Protein AF-A0A4P6XUQ1-F1 (afdb_monomer_lite)

Organism: NCBI:txid2163413

Structure (mmCIF, N/CA/C/O backbone):
data_AF-A0A4P6XUQ1-F1
#
_entry.id   AF-A0A4P6XUQ1-F1
#
loop_
_atom_site.group_PDB
_atom_site.id
_atom_site.type_symbol
_atom_site.label_atom_id
_atom_site.label_alt_id
_atom_site.label_comp_id
_atom_site.label_asym_id
_atom_site.label_entity_id
_atom_site.label_seq_id
_atom_site.pdbx_PDB_ins_code
_atom_site.Cartn_x
_atom_site.Cartn_y
_atom_site.Cartn_z
_atom_site.occupancy
_atom_site.B_iso_or_equiv
_atom_site.auth_seq_id
_atom_site.auth_comp_id
_atom_site.auth_asym_id
_atom_site.auth_atom_id
_atom_site.pdbx_PDB_model_num
ATOM 1 N N . MET A 1 1 ? 18.589 1.432 -1.898 1.00 53.88 1 MET A N 1
ATOM 2 C CA . MET A 1 1 ? 17.181 1.261 -1.476 1.00 53.88 1 MET A CA 1
ATOM 3 C C . MET A 1 1 ? 16.693 -0.078 -2.003 1.00 53.88 1 MET A C 1
ATOM 5 O O . MET A 1 1 ? 17.143 -0.463 -3.074 1.00 53.88 1 MET A O 1
ATOM 9 N N . ALA A 1 2 ? 15.867 -0.814 -1.258 1.00 72.00 2 ALA A N 1
ATOM 10 C CA . ALA A 1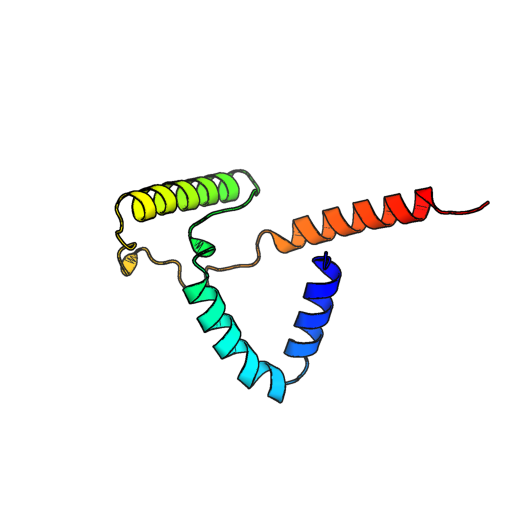 2 ? 15.272 -2.049 -1.773 1.00 72.00 2 ALA A CA 1
ATOM 11 C C . ALA A 1 2 ? 14.197 -1.702 -2.818 1.00 72.00 2 ALA A C 1
ATOM 13 O O . ALA A 1 2 ? 13.400 -0.801 -2.565 1.00 72.00 2 ALA A O 1
ATOM 14 N N . SER A 1 3 ? 14.190 -2.378 -3.971 1.00 84.50 3 SER A N 1
ATOM 15 C CA . SER A 1 3 ? 13.117 -2.242 -4.967 1.00 84.50 3 SER A CA 1
ATOM 16 C C . SER A 1 3 ? 11.874 -3.021 -4.536 1.00 84.50 3 SER A C 1
ATOM 18 O O . SER A 1 3 ? 11.986 -4.059 -3.871 1.00 84.50 3 SER A O 1
ATOM 20 N N . ILE A 1 4 ? 10.692 -2.553 -4.937 1.00 80.75 4 ILE A N 1
ATOM 21 C CA . ILE A 1 4 ? 9.407 -3.228 -4.717 1.00 80.75 4 ILE A CA 1
ATOM 22 C C . ILE A 1 4 ? 9.456 -4.642 -5.306 1.00 80.75 4 ILE A C 1
ATOM 24 O O . ILE A 1 4 ? 9.020 -5.589 -4.657 1.00 80.75 4 ILE A O 1
ATOM 28 N N . THR A 1 5 ? 10.100 -4.823 -6.457 1.00 82.62 5 THR A N 1
ATOM 29 C CA . THR A 1 5 ? 10.316 -6.133 -7.092 1.00 82.62 5 THR A CA 1
ATOM 30 C C . THR A 1 5 ? 11.073 -7.118 -6.185 1.00 82.62 5 THR A C 1
ATOM 32 O O . THR A 1 5 ? 10.694 -8.285 -6.063 1.00 82.62 5 THR A O 1
ATOM 35 N N . SER A 1 6 ? 12.128 -6.661 -5.500 1.00 84.50 6 SER A N 1
ATOM 36 C CA . SER A 1 6 ? 12.886 -7.488 -4.547 1.00 84.50 6 SER A CA 1
ATOM 37 C C . SER A 1 6 ? 12.051 -7.845 -3.310 1.00 84.50 6 SER A C 1
ATOM 39 O O . SER A 1 6 ? 12.083 -8.982 -2.832 1.00 84.50 6 SER A O 1
ATOM 41 N N . ILE A 1 7 ? 11.246 -6.891 -2.832 1.00 83.25 7 ILE A N 1
ATOM 42 C CA . ILE A 1 7 ? 10.346 -7.063 -1.684 1.00 83.25 7 ILE A CA 1
ATOM 43 C C . ILE A 1 7 ? 9.247 -8.085 -1.999 1.00 83.25 7 ILE A C 1
ATOM 45 O O . ILE A 1 7 ? 9.009 -8.983 -1.192 1.00 83.25 7 ILE A O 1
ATOM 49 N N . VAL A 1 8 ? 8.622 -8.000 -3.177 1.00 83.62 8 VAL A N 1
ATOM 50 C CA . VAL A 1 8 ? 7.596 -8.958 -3.622 1.00 83.62 8 VAL A CA 1
ATOM 51 C C . VAL A 1 8 ? 8.187 -10.362 -3.723 1.00 83.62 8 VAL A C 1
ATOM 53 O O . VAL A 1 8 ? 7.643 -11.293 -3.138 1.00 83.62 8 VAL A O 1
ATOM 56 N N . LYS A 1 9 ? 9.373 -10.512 -4.326 1.00 87.75 9 LYS A N 1
ATOM 57 C CA . LYS A 1 9 ? 10.054 -11.813 -4.427 1.00 87.75 9 LYS A CA 1
ATOM 58 C C .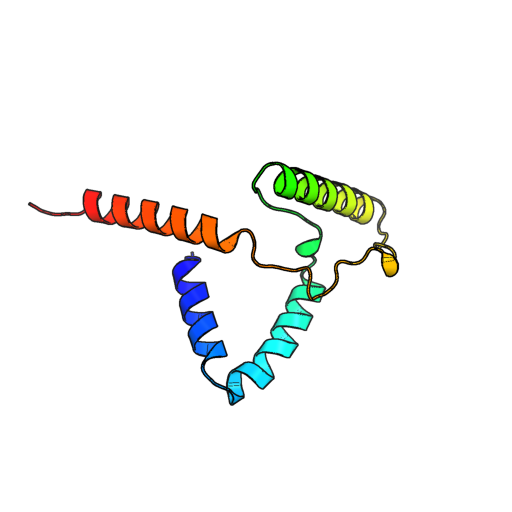 LYS A 1 9 ? 10.359 -12.435 -3.059 1.00 87.75 9 LYS A C 1
ATOM 60 O O . LYS A 1 9 ? 10.206 -13.643 -2.876 1.00 87.75 9 LYS A O 1
ATOM 65 N N . ALA A 1 10 ? 10.794 -11.625 -2.095 1.00 85.88 10 ALA A N 1
ATOM 66 C CA . ALA A 1 10 ? 11.027 -12.084 -0.729 1.00 85.88 10 ALA A CA 1
ATOM 67 C C . ALA A 1 10 ? 9.714 -12.447 -0.010 1.00 85.88 10 ALA A C 1
ATOM 69 O O . ALA A 1 10 ? 9.657 -13.462 0.685 1.00 85.88 10 ALA A O 1
ATOM 70 N N . SER A 1 11 ? 8.654 -11.658 -0.209 1.00 84.50 11 SER A N 1
ATOM 71 C CA . SER A 1 11 ? 7.315 -11.917 0.332 1.00 84.50 11 SER A CA 1
ATOM 72 C C . SER A 1 11 ? 6.736 -13.230 -0.195 1.00 84.50 11 SER A C 1
ATOM 74 O O . SER A 1 11 ? 6.325 -14.080 0.594 1.00 84.50 11 SER A O 1
ATOM 76 N N . ASP A 1 12 ? 6.788 -13.457 -1.506 1.00 87.75 12 ASP A N 1
ATOM 77 C CA . ASP A 1 12 ? 6.303 -14.690 -2.135 1.00 87.75 12 ASP A CA 1
ATOM 78 C C . ASP A 1 12 ? 7.070 -15.916 -1.632 1.00 87.75 12 ASP A C 1
ATOM 80 O O . ASP A 1 12 ? 6.486 -16.966 -1.352 1.00 87.75 12 ASP A O 1
ATOM 84 N N . TRP A 1 13 ? 8.381 -15.773 -1.422 1.00 90.94 13 TRP A N 1
ATOM 85 C CA . TRP A 1 13 ? 9.196 -16.829 -0.830 1.00 90.94 13 TRP A CA 1
ATOM 86 C C . TRP A 1 13 ? 8.770 -17.154 0.609 1.00 90.94 13 TRP A C 1
ATOM 88 O O . TRP A 1 13 ? 8.689 -18.330 0.976 1.00 90.94 13 TRP A O 1
ATOM 98 N N . ILE A 1 14 ? 8.437 -16.140 1.412 1.00 86.81 14 ILE A N 1
ATOM 99 C CA . ILE A 1 14 ? 7.912 -16.322 2.772 1.00 86.81 14 ILE A CA 1
ATOM 100 C C . ILE A 1 14 ? 6.537 -17.002 2.748 1.00 86.81 14 ILE A C 1
ATOM 102 O O . ILE A 1 14 ? 6.305 -17.946 3.507 1.00 86.81 14 ILE A O 1
ATOM 106 N N . LEU A 1 15 ? 5.645 -16.557 1.860 1.00 87.25 15 LEU A N 1
ATOM 107 C CA . LEU A 1 15 ? 4.285 -17.081 1.725 1.00 87.25 15 LEU A CA 1
ATOM 108 C C . LEU A 1 15 ? 4.261 -18.522 1.201 1.00 87.25 15 LEU A C 1
ATOM 110 O O . LEU A 1 15 ? 3.415 -19.306 1.631 1.00 87.25 15 LEU A O 1
ATOM 114 N N . SER A 1 16 ? 5.221 -18.905 0.352 1.00 89.31 16 SER A N 1
ATOM 115 C CA . SER A 1 16 ? 5.341 -20.269 -0.184 1.00 89.31 16 SER A CA 1
ATOM 116 C C . SER A 1 16 ? 5.592 -21.341 0.889 1.00 89.31 16 SER A C 1
ATOM 118 O O . SER A 1 16 ? 5.329 -22.523 0.662 1.00 89.31 16 SER A O 1
ATOM 120 N N . ARG A 1 17 ? 6.092 -20.955 2.075 1.00 92.06 17 ARG A N 1
ATOM 121 C CA . ARG A 1 17 ? 6.443 -21.879 3.163 1.00 92.06 17 ARG A CA 1
ATOM 122 C C . ARG A 1 17 ? 5.380 -21.868 4.268 1.00 92.06 17 ARG A C 1
ATOM 124 O O . ARG A 1 17 ? 5.242 -20.867 4.972 1.00 92.06 17 ARG A O 1
ATOM 131 N N . PRO A 1 18 ? 4.690 -22.993 4.535 1.00 89.06 18 PRO A N 1
ATOM 132 C CA . PRO A 1 18 ? 3.563 -23.025 5.472 1.00 89.06 18 PRO A CA 1
ATOM 133 C C . PRO A 1 18 ? 3.949 -22.785 6.940 1.00 89.06 18 PRO A C 1
ATOM 135 O O . PRO A 1 18 ? 3.140 -22.265 7.705 1.00 89.06 18 PRO A O 1
ATOM 138 N N . THR A 1 19 ? 5.169 -23.132 7.358 1.00 89.69 19 THR A N 1
ATOM 139 C CA . THR A 1 19 ? 5.667 -22.846 8.717 1.00 89.69 19 THR A CA 1
ATOM 140 C C . THR A 1 19 ? 5.980 -21.367 8.912 1.00 89.69 19 THR A C 1
ATOM 142 O O . THR A 1 19 ? 5.666 -20.797 9.952 1.00 89.69 19 THR A O 1
ATOM 145 N N . LEU A 1 20 ? 6.562 -20.737 7.892 1.00 85.25 20 LEU A N 1
ATOM 146 C CA . LEU A 1 20 ? 6.999 -19.349 7.936 1.00 85.25 20 LEU A CA 1
ATOM 147 C C . LEU A 1 20 ? 5.806 -18.391 7.806 1.00 85.25 20 LEU A C 1
ATOM 149 O O . LEU A 1 20 ? 5.667 -17.461 8.597 1.00 85.25 20 LEU A O 1
ATOM 153 N N . SER A 1 21 ? 4.883 -18.698 6.893 1.00 85.50 21 SER A N 1
ATOM 154 C CA . SER A 1 21 ? 3.614 -17.992 6.701 1.00 85.50 21 SER A CA 1
ATOM 155 C C . SER A 1 21 ? 2.775 -17.924 7.990 1.00 85.50 21 SER A C 1
ATOM 157 O O . SER A 1 21 ? 2.344 -16.844 8.396 1.00 85.50 21 SER A O 1
ATOM 159 N N . LYS A 1 22 ? 2.632 -19.040 8.721 1.00 88.12 22 LYS A N 1
ATOM 160 C CA . LYS A 1 22 ? 1.857 -19.091 9.978 1.00 88.12 22 LYS A CA 1
ATOM 161 C C . LYS A 1 22 ? 2.406 -18.201 11.097 1.00 88.12 22 LYS A C 1
ATOM 163 O O . LYS A 1 22 ? 1.624 -17.735 11.919 1.00 88.12 22 LYS A O 1
ATOM 168 N N . VAL A 1 23 ? 3.719 -17.977 11.140 1.00 89.19 23 VAL A N 1
ATOM 169 C CA . VAL A 1 23 ? 4.370 -17.163 12.181 1.00 89.19 23 VAL A CA 1
ATOM 170 C C . VAL A 1 23 ? 4.463 -15.697 11.761 1.00 89.19 23 VAL A C 1
ATOM 172 O O . VAL A 1 23 ? 4.210 -14.807 12.568 1.00 89.19 23 VAL A O 1
ATOM 175 N N . ILE A 1 24 ? 4.789 -15.434 10.494 1.00 86.81 24 ILE A N 1
ATOM 176 C CA . ILE A 1 24 ? 5.060 -14.077 10.009 1.00 86.81 24 ILE A CA 1
ATOM 177 C C . ILE A 1 24 ? 3.775 -13.312 9.686 1.00 86.81 24 ILE A C 1
ATOM 179 O O . ILE A 1 24 ? 3.723 -12.117 9.953 1.00 86.81 24 ILE A O 1
ATOM 183 N N . ILE A 1 25 ? 2.714 -13.954 9.184 1.00 84.31 25 ILE A N 1
ATOM 184 C CA . ILE A 1 25 ? 1.464 -13.250 8.837 1.00 84.31 25 ILE A CA 1
ATOM 185 C C . ILE A 1 25 ? 0.826 -12.540 10.047 1.00 84.31 25 ILE A C 1
ATOM 187 O O . ILE A 1 25 ? 0.455 -11.375 9.903 1.00 84.31 25 ILE A O 1
ATOM 191 N N . PRO A 1 26 ? 0.685 -13.162 11.236 1.00 88.06 26 PRO A N 1
ATOM 192 C CA . PRO A 1 26 ? 0.142 -12.474 12.408 1.00 88.06 26 PRO A CA 1
ATOM 193 C C . PRO A 1 26 ? 0.992 -11.272 12.834 1.00 88.06 26 PRO A C 1
ATOM 195 O O . PRO A 1 26 ? 0.440 -10.221 13.145 1.00 88.06 26 PRO A O 1
ATOM 198 N N . VAL A 1 27 ? 2.322 -11.405 12.787 1.00 87.69 27 VAL A N 1
ATOM 199 C CA . VAL A 1 27 ? 3.271 -10.327 13.114 1.00 87.69 27 VAL A CA 1
ATOM 200 C C . VAL A 1 27 ? 3.203 -9.196 12.089 1.00 87.69 27 VAL A C 1
ATOM 202 O O . VAL A 1 27 ? 3.200 -8.024 12.449 1.00 87.69 27 VAL A O 1
ATOM 205 N N . ALA A 1 28 ? 3.099 -9.532 10.805 1.00 74.25 28 ALA A N 1
ATOM 206 C CA . ALA A 1 28 ? 2.918 -8.553 9.744 1.00 74.25 28 ALA A CA 1
ATOM 207 C C . ALA A 1 28 ? 1.595 -7.799 9.925 1.00 74.25 28 ALA A C 1
ATOM 209 O O . ALA A 1 28 ? 1.576 -6.579 9.839 1.00 74.25 28 ALA A O 1
ATOM 210 N N . LYS A 1 29 ? 0.501 -8.493 10.264 1.00 77.94 29 LYS A N 1
ATOM 211 C CA . LYS A 1 29 ? -0.803 -7.865 10.525 1.00 77.94 29 LYS A CA 1
ATOM 212 C C . LYS A 1 29 ? -0.769 -6.911 11.719 1.00 77.94 29 LYS A C 1
ATOM 214 O O . LYS A 1 29 ? -1.317 -5.817 11.613 1.00 77.94 29 LYS A O 1
ATOM 219 N N . THR A 1 30 ? -0.123 -7.284 12.827 1.00 77.12 30 THR A N 1
ATOM 220 C CA . THR A 1 30 ? 0.014 -6.383 13.984 1.00 77.12 30 THR A CA 1
ATOM 221 C C . THR A 1 30 ? 0.893 -5.184 13.648 1.00 77.12 30 THR A C 1
ATOM 223 O O . THR A 1 30 ? 0.506 -4.056 13.933 1.00 77.12 30 THR A O 1
ATOM 226 N N . PHE A 1 31 ? 2.018 -5.392 12.963 1.00 78.00 31 PHE A N 1
ATOM 227 C CA . PHE A 1 31 ? 2.877 -4.308 12.484 1.00 78.00 31 PHE A CA 1
ATOM 228 C C . PHE A 1 31 ? 2.124 -3.341 11.559 1.00 78.00 31 PHE A C 1
ATOM 230 O O . PHE A 1 31 ? 2.168 -2.131 11.762 1.00 78.00 31 PHE A O 1
ATOM 237 N N . CYS A 1 32 ? 1.374 -3.871 10.593 1.00 62.16 32 CYS A N 1
ATOM 238 C CA . CYS A 1 32 ? 0.548 -3.094 9.677 1.00 62.16 32 CYS A CA 1
ATOM 239 C C . CYS A 1 32 ? -0.538 -2.286 10.400 1.00 62.16 32 CYS A C 1
ATOM 241 O O . CYS A 1 32 ? -0.771 -1.133 10.045 1.00 62.16 32 CYS A O 1
ATOM 243 N N . ALA A 1 33 ? -1.156 -2.851 11.443 1.00 66.75 33 ALA A N 1
ATOM 244 C CA . ALA A 1 33 ? -2.120 -2.142 12.282 1.00 66.75 33 ALA A CA 1
ATOM 245 C C . ALA A 1 33 ? -1.476 -0.998 13.092 1.00 66.75 33 ALA A C 1
ATOM 247 O O . ALA A 1 33 ? -2.083 0.059 13.234 1.00 66.75 33 ALA A O 1
ATOM 248 N N . TYR A 1 34 ? -0.243 -1.174 13.583 1.00 72.00 34 TYR A N 1
ATOM 249 C CA . TYR A 1 34 ? 0.477 -0.147 14.352 1.00 72.00 34 TYR A CA 1
ATOM 250 C C . TYR A 1 34 ? 1.137 0.933 13.495 1.00 72.00 34 TYR A C 1
ATOM 252 O O . TYR A 1 34 ? 1.327 2.053 13.960 1.00 72.00 34 TYR A O 1
ATOM 260 N N . ALA A 1 35 ? 1.498 0.616 12.254 1.00 58.88 35 ALA A N 1
ATOM 261 C CA . ALA A 1 35 ? 2.225 1.534 11.389 1.00 58.88 35 ALA A CA 1
ATOM 262 C C . ALA A 1 35 ? 1.368 2.711 10.884 1.00 58.88 35 ALA A C 1
ATOM 264 O O . ALA A 1 35 ? 1.921 3.664 10.341 1.00 58.88 35 ALA A O 1
ATOM 265 N N . GLY A 1 36 ? 0.037 2.665 11.039 1.00 53.22 36 GLY A N 1
ATOM 266 C CA . GLY A 1 36 ? -0.858 3.809 10.810 1.00 53.22 36 GLY A CA 1
ATOM 267 C C . GLY A 1 36 ? -0.922 4.316 9.363 1.00 53.22 36 GLY A C 1
ATOM 268 O O . GLY A 1 36 ? -1.634 5.268 9.073 1.00 53.22 36 GLY A O 1
ATOM 269 N N . TYR A 1 37 ? -0.225 3.684 8.417 1.00 47.03 37 TYR A N 1
ATOM 270 C CA . TYR A 1 37 ? -0.161 4.132 7.022 1.00 47.03 37 TYR A CA 1
ATOM 271 C C . TYR A 1 37 ? -1.495 3.985 6.275 1.00 47.03 37 TYR A C 1
ATOM 273 O O . TYR A 1 37 ? -1.706 4.686 5.283 1.00 47.03 37 TYR A O 1
ATOM 281 N N . ARG A 1 38 ? -2.412 3.122 6.760 1.00 50.16 38 ARG A N 1
ATOM 282 C CA . ARG A 1 38 ? -3.814 3.035 6.295 1.00 50.16 38 ARG A CA 1
ATOM 283 C C . ARG A 1 38 ? -4.525 4.389 6.379 1.00 50.16 38 ARG A C 1
ATOM 285 O O . ARG A 1 38 ? -5.507 4.621 5.681 1.00 50.16 38 ARG A O 1
ATOM 292 N N . GLU A 1 39 ? -3.983 5.291 7.187 1.00 50.56 39 GLU A N 1
ATOM 293 C CA . GLU A 1 39 ? -4.489 6.632 7.383 1.00 50.56 39 GLU A CA 1
ATOM 294 C C . GLU A 1 39 ? -3.910 7.643 6.350 1.00 50.56 39 GLU A C 1
ATOM 296 O O . GLU A 1 39 ? -4.515 8.672 6.117 1.00 50.56 39 GLU A O 1
ATOM 301 N N . MET A 1 40 ? -2.816 7.396 5.607 1.00 43.41 40 MET A N 1
ATOM 302 C CA . MET A 1 40 ? -2.074 8.502 4.935 1.00 43.41 40 MET A CA 1
ATOM 303 C C . MET A 1 40 ? -2.063 8.566 3.378 1.00 43.41 40 MET A C 1
ATOM 305 O O . MET A 1 40 ? -1.692 9.599 2.831 1.00 43.41 40 MET A O 1
ATOM 309 N N . GLY A 1 41 ? -2.546 7.553 2.642 1.00 42.53 41 GLY A N 1
ATOM 310 C CA . GLY A 1 41 ? -2.969 7.566 1.209 1.00 42.53 41 GLY A CA 1
ATOM 311 C C . GLY A 1 41 ? -2.014 8.021 0.053 1.00 42.53 41 GLY A C 1
ATOM 312 O O . GLY A 1 41 ? -1.694 9.198 -0.098 1.00 42.53 41 GLY A O 1
ATOM 313 N N . LEU A 1 42 ? -1.686 7.095 -0.888 1.00 39.62 42 LEU A N 1
ATOM 314 C CA . LEU A 1 42 ? -0.845 7.254 -2.130 1.00 39.62 42 LEU A CA 1
ATOM 315 C C . LEU A 1 42 ? -1.525 6.889 -3.510 1.00 39.62 42 LEU A C 1
ATOM 317 O O . LEU A 1 42 ? -2.536 6.204 -3.482 1.00 39.62 42 LEU A O 1
ATOM 321 N N . LYS A 1 43 ? -1.082 7.464 -4.669 1.00 43.84 43 LYS A N 1
ATOM 322 C CA . LYS A 1 43 ? -1.875 7.947 -5.869 1.00 43.84 43 LYS A CA 1
ATOM 323 C C . LYS A 1 43 ? -2.394 6.852 -6.819 1.00 43.84 43 LYS A C 1
ATOM 325 O O . LYS A 1 43 ? -1.628 5.965 -7.153 1.00 43.84 43 LYS A O 1
ATOM 330 N N . LEU A 1 44 ? -3.654 6.963 -7.264 1.00 52.84 44 LEU A N 1
ATOM 331 C CA . LEU A 1 44 ? -4.458 5.905 -7.902 1.00 52.84 44 LEU A CA 1
ATOM 332 C C . LEU A 1 44 ? -5.370 6.401 -9.055 1.00 52.84 44 LEU A C 1
ATOM 334 O O . LEU A 1 44 ? -5.369 7.606 -9.300 1.00 52.84 44 LEU A O 1
ATOM 338 N N . PRO A 1 45 ? -6.130 5.521 -9.756 1.00 62.38 45 PRO A N 1
ATOM 339 C CA . PRO A 1 45 ? -7.248 5.902 -10.647 1.00 62.38 45 PRO A CA 1
ATOM 340 C C . PRO A 1 45 ? -8.272 6.815 -9.952 1.00 62.38 45 PRO A C 1
ATOM 342 O O . PRO A 1 45 ? -8.383 6.750 -8.738 1.00 62.38 45 PRO A O 1
ATOM 345 N N . GLU A 1 46 ? -8.980 7.691 -10.679 1.00 59.28 46 GLU A N 1
ATOM 346 C CA . GLU A 1 46 ? -9.711 8.850 -10.110 1.00 59.28 46 GLU A CA 1
ATOM 347 C C . GLU A 1 46 ? -10.650 8.531 -8.936 1.00 59.28 46 GLU A C 1
ATOM 349 O O . GLU A 1 46 ? -10.642 9.242 -7.930 1.00 59.28 46 GLU A O 1
ATOM 354 N N . ASP A 1 47 ? -11.416 7.450 -9.031 1.00 70.75 47 ASP A N 1
ATOM 355 C CA . ASP A 1 47 ? -12.304 6.946 -7.983 1.00 70.75 47 ASP A CA 1
ATOM 356 C C . ASP A 1 47 ? -11.521 6.521 -6.731 1.00 70.75 47 ASP A C 1
ATOM 358 O O . ASP A 1 47 ? -11.800 6.953 -5.607 1.00 70.75 47 ASP A O 1
ATOM 362 N N . GLN A 1 48 ? -10.467 5.735 -6.926 1.00 73.12 48 GLN A N 1
ATOM 363 C CA . GLN A 1 48 ? -9.606 5.269 -5.849 1.00 73.12 48 GLN A CA 1
ATOM 364 C C . GLN A 1 48 ? -8.668 6.377 -5.331 1.00 73.12 48 GLN A C 1
ATOM 366 O O . GLN A 1 48 ? -8.297 6.366 -4.157 1.00 73.12 48 GLN A O 1
ATOM 371 N N . LEU A 1 49 ? -8.329 7.371 -6.156 1.00 67.94 49 LEU A N 1
ATOM 372 C CA . LEU A 1 49 ? -7.568 8.576 -5.829 1.00 67.94 49 LEU A CA 1
ATOM 373 C C . LEU A 1 49 ? -8.392 9.501 -4.950 1.00 67.94 49 LEU A C 1
ATOM 375 O O . LEU A 1 49 ? -7.878 10.011 -3.958 1.00 67.94 49 LEU A O 1
ATOM 379 N N . TYR A 1 50 ? -9.660 9.707 -5.304 1.00 74.00 50 TYR A N 1
ATOM 380 C CA . TYR A 1 50 ? -10.594 10.479 -4.504 1.00 74.00 50 TYR A CA 1
ATOM 381 C C . TYR A 1 50 ? -10.802 9.805 -3.149 1.00 74.00 50 TYR A C 1
ATOM 383 O O . TYR A 1 50 ? -10.585 10.437 -2.115 1.00 74.00 50 TYR A O 1
ATOM 391 N N . ALA A 1 51 ? -11.105 8.501 -3.144 1.00 79.44 51 ALA A N 1
ATOM 392 C CA . ALA A 1 51 ? -11.256 7.724 -1.916 1.00 79.44 51 ALA A CA 1
ATOM 393 C C . ALA A 1 51 ? -9.985 7.771 -1.050 1.00 79.44 51 ALA A C 1
ATOM 395 O O . ALA A 1 51 ? -10.054 7.949 0.164 1.00 79.44 51 ALA A O 1
ATOM 396 N N . ARG A 1 52 ? -8.806 7.679 -1.668 1.00 77.81 52 ARG A N 1
ATOM 397 C CA . ARG A 1 52 ? -7.512 7.835 -1.002 1.00 77.81 52 ARG A CA 1
ATOM 398 C C . ARG A 1 52 ? -7.319 9.229 -0.416 1.00 77.81 52 ARG A C 1
ATOM 400 O O . ARG A 1 52 ? -6.943 9.336 0.743 1.00 77.81 52 ARG A O 1
ATOM 407 N N . ASN A 1 53 ? -7.528 10.280 -1.202 1.00 74.56 53 ASN A N 1
ATOM 408 C CA . ASN A 1 53 ? -7.360 11.658 -0.748 1.00 74.56 53 ASN A CA 1
ATOM 409 C C . ASN A 1 53 ? -8.302 11.961 0.413 1.00 74.56 53 ASN A C 1
ATOM 411 O O . ASN A 1 53 ? -7.885 12.580 1.386 1.00 74.56 53 ASN A O 1
ATOM 415 N N . PHE A 1 54 ? -9.538 11.466 0.346 1.00 79.69 54 PHE A N 1
ATOM 416 C CA . PHE A 1 54 ? -10.477 11.529 1.454 1.00 79.69 54 PHE A CA 1
ATOM 417 C C . PHE A 1 54 ? -9.916 10.835 2.705 1.00 79.69 54 PHE A C 1
ATOM 419 O O . PHE A 1 54 ? -9.862 11.472 3.755 1.00 79.69 54 PHE A O 1
ATOM 426 N N . ARG A 1 55 ? -9.400 9.598 2.591 1.00 81.75 55 ARG A N 1
ATOM 427 C CA . ARG A 1 55 ? -8.735 8.890 3.705 1.00 81.75 55 ARG A CA 1
ATOM 428 C C . ARG A 1 55 ? -7.579 9.709 4.299 1.00 81.75 55 ARG A C 1
ATOM 430 O O . ARG A 1 55 ? -7.575 9.956 5.503 1.00 81.75 55 ARG A O 1
ATOM 437 N N . THR A 1 56 ? -6.681 10.224 3.457 1.00 79.75 56 THR A N 1
ATOM 438 C CA . THR A 1 56 ? -5.548 11.069 3.875 1.00 79.75 56 THR A CA 1
ATOM 439 C C . THR A 1 56 ? -6.000 12.328 4.615 1.00 79.75 56 THR A C 1
ATOM 441 O O . THR A 1 56 ? -5.459 12.662 5.666 1.00 79.75 56 THR A O 1
ATOM 444 N N . LEU A 1 57 ? -7.008 13.036 4.100 1.00 79.75 57 LEU A N 1
ATOM 445 C CA . LEU A 1 57 ? -7.535 14.243 4.739 1.00 79.75 57 LEU A CA 1
ATOM 446 C C . LEU A 1 57 ? -8.179 13.927 6.093 1.00 79.75 57 LEU A C 1
ATOM 448 O O . LEU A 1 57 ? -7.921 14.628 7.070 1.00 79.75 57 LEU A O 1
ATOM 452 N N . THR A 1 58 ? -8.974 12.854 6.173 1.00 79.06 58 THR A N 1
ATOM 453 C CA . THR A 1 58 ? -9.602 12.434 7.434 1.00 79.06 58 THR A CA 1
ATOM 454 C C . THR A 1 58 ? -8.574 12.055 8.492 1.00 79.06 58 THR A C 1
ATOM 456 O O . THR A 1 58 ? -8.710 12.456 9.643 1.00 79.06 58 THR A O 1
ATOM 459 N N . ALA A 1 59 ? -7.506 11.368 8.103 1.00 79.75 59 ALA A N 1
ATOM 460 C CA . ALA A 1 59 ? -6.415 11.018 8.995 1.00 79.75 59 ALA A CA 1
ATOM 461 C C . ALA A 1 59 ? -5.619 12.216 9.488 1.00 79.75 59 ALA A C 1
ATOM 463 O O . ALA A 1 59 ? -5.298 12.300 10.668 1.00 79.75 59 ALA A O 1
ATOM 464 N N . HIS A 1 60 ? -5.310 13.170 8.605 1.00 84.12 60 HIS A N 1
ATOM 465 C CA . HIS A 1 60 ? -4.650 14.399 9.028 1.00 84.12 60 HIS A CA 1
ATOM 466 C C . HIS A 1 60 ? -5.516 15.174 10.016 1.00 84.12 60 HIS A C 1
ATOM 468 O O . HIS A 1 60 ? -4.999 15.655 11.021 1.00 84.12 60 HIS A O 1
ATOM 474 N N . GLN A 1 61 ? -6.829 15.236 9.784 1.00 82.50 61 GLN A N 1
ATOM 475 C CA . GLN A 1 61 ? -7.762 15.849 10.723 1.00 82.50 61 GLN A CA 1
ATOM 476 C C . GLN A 1 61 ? -7.772 15.121 12.077 1.00 82.50 61 GLN A C 1
ATOM 478 O O . GLN A 1 61 ? -7.708 15.768 13.123 1.00 82.50 61 GLN A O 1
ATOM 483 N N . LEU A 1 62 ? -7.809 13.786 12.069 1.00 81.06 62 LEU A N 1
ATOM 484 C CA . LEU A 1 62 ? -7.755 12.955 13.273 1.00 81.06 62 LEU A CA 1
ATOM 485 C C . LEU A 1 62 ? -6.445 13.147 14.037 1.00 81.06 62 LEU A C 1
ATOM 487 O O . LEU A 1 62 ? -6.473 13.444 15.232 1.00 81.06 62 LEU A O 1
ATOM 491 N N . SER A 1 63 ? -5.316 13.104 13.330 1.00 84.56 63 SER A N 1
ATOM 492 C CA . SER A 1 63 ? -3.985 13.362 13.874 1.00 84.56 63 SER A CA 1
ATOM 493 C C . SER A 1 63 ? -3.877 14.756 14.488 1.00 84.56 63 SER A C 1
ATOM 495 O O . SER A 1 63 ? -3.313 14.880 15.570 1.00 84.56 63 SER A O 1
ATOM 497 N N . LEU A 1 64 ? -4.414 15.790 13.828 1.00 91.38 64 LEU A N 1
ATOM 498 C CA . LEU A 1 64 ? -4.420 17.166 14.335 1.00 91.38 64 LEU A CA 1
ATOM 499 C C . LEU A 1 64 ? -5.261 17.287 15.615 1.00 91.38 64 LEU A C 1
ATOM 501 O O . LEU A 1 64 ? -4.914 18.027 16.529 1.00 91.38 64 LEU A O 1
ATOM 505 N N . SER A 1 65 ? -6.370 16.552 15.678 1.00 91.25 65 SER A N 1
ATOM 506 C CA . SER A 1 65 ? -7.275 16.540 16.832 1.00 91.25 65 SER A CA 1
ATOM 507 C C . SER A 1 65 ? -6.864 15.576 17.951 1.00 91.25 65 SER A C 1
ATOM 509 O O . SER A 1 65 ? -7.511 15.568 18.996 1.00 91.25 65 SER A O 1
ATOM 511 N N . HIS A 1 66 ? -5.816 14.767 17.749 1.00 86.12 66 HIS A N 1
ATOM 512 C CA . HIS A 1 66 ? -5.429 13.656 18.628 1.00 86.12 66 HIS A CA 1
ATOM 513 C C . HIS A 1 66 ? -6.588 12.692 18.946 1.00 86.12 66 HIS A C 1
ATOM 515 O O . HIS A 1 66 ? -6.706 12.184 20.062 1.00 86.12 66 HIS A O 1
ATOM 521 N N . GLN A 1 67 ? -7.454 12.440 17.964 1.00 80.00 67 GLN A N 1
ATOM 522 C CA . GLN A 1 67 ? -8.574 11.505 18.076 1.00 80.00 67 GLN A CA 1
ATOM 523 C C . GLN A 1 67 ? -8.378 10.333 17.122 1.00 80.00 67 GLN A C 1
ATOM 525 O O . GLN A 1 67 ? -7.742 10.464 16.080 1.00 80.00 67 GLN A O 1
ATOM 530 N N . LEU A 1 68 ? -8.939 9.181 17.484 1.00 81.50 68 LEU A N 1
ATOM 531 C CA . LEU A 1 68 ? -8.983 8.005 16.621 1.00 81.50 68 LEU A CA 1
ATOM 532 C C . LEU A 1 68 ? -10.306 7.955 15.860 1.00 81.50 68 LEU A C 1
ATOM 534 O O . LEU A 1 68 ? -11.329 8.474 16.317 1.00 81.50 68 LEU A O 1
ATOM 538 N N . LEU A 1 69 ? -10.292 7.288 14.708 1.00 79.69 69 LEU A N 1
ATOM 539 C CA . LEU A 1 69 ? -11.504 7.043 13.943 1.00 79.69 69 LEU A CA 1
ATOM 540 C C . LEU A 1 69 ? -12.461 6.126 14.742 1.00 79.69 69 LEU A C 1
ATOM 542 O O . LEU A 1 69 ? -12.011 5.152 15.352 1.00 79.69 69 LEU A O 1
ATOM 546 N N . PRO A 1 70 ? -13.781 6.389 14.743 1.00 83.38 70 PRO A N 1
ATOM 547 C CA . PRO A 1 70 ? -14.756 5.503 15.373 1.00 83.38 70 PRO A CA 1
ATOM 548 C C . PRO A 1 70 ? -14.689 4.062 14.822 1.00 83.38 70 PRO A C 1
ATOM 550 O O . PRO A 1 70 ? -14.507 3.892 13.613 1.00 83.38 70 PRO A O 1
ATOM 553 N N . PRO A 1 71 ? -14.904 3.016 15.649 1.00 78.50 71 PRO A N 1
ATOM 554 C CA . PRO A 1 71 ? -14.685 1.618 15.247 1.00 78.50 71 PRO A CA 1
ATOM 555 C C . PRO A 1 71 ? -15.506 1.159 14.035 1.00 78.50 71 PRO A C 1
ATOM 557 O O . PRO A 1 71 ? -15.058 0.324 13.259 1.00 78.50 71 PRO A O 1
ATOM 560 N N . ASN A 1 72 ? -16.699 1.725 13.844 1.00 82.00 72 ASN A N 1
ATOM 561 C CA . ASN A 1 72 ? -17.588 1.420 12.721 1.00 82.00 72 ASN A CA 1
ATOM 562 C C . ASN A 1 72 ? -17.110 1.979 11.372 1.00 82.00 72 ASN A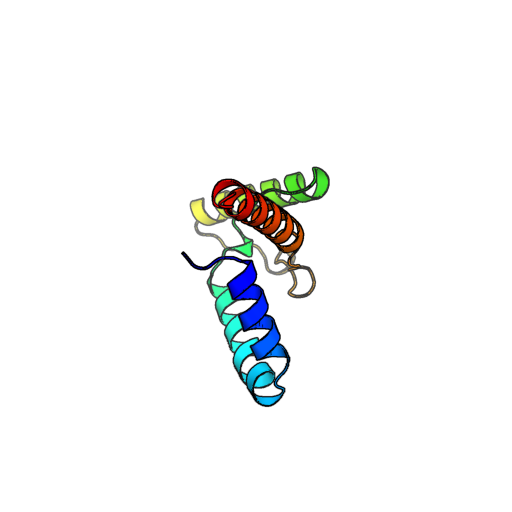 C 1
ATOM 564 O O . ASN A 1 72 ? -17.626 1.574 10.337 1.00 82.00 72 ASN A O 1
ATOM 568 N N . LYS A 1 73 ? -16.174 2.933 11.382 1.00 78.88 73 LYS A N 1
ATOM 569 C CA . LYS A 1 73 ? -15.579 3.532 10.180 1.00 78.88 73 LYS A CA 1
ATOM 570 C C . LYS A 1 73 ? -14.165 3.017 9.913 1.00 78.88 73 LYS A C 1
ATOM 572 O O . LYS A 1 73 ? -13.562 3.411 8.919 1.00 78.88 73 LYS A O 1
ATOM 577 N N . ALA A 1 74 ? -13.630 2.176 10.799 1.00 80.06 74 ALA A N 1
ATOM 578 C CA . ALA A 1 74 ? -12.320 1.574 10.621 1.00 80.06 74 ALA A CA 1
ATOM 579 C C . ALA A 1 74 ? -12.327 0.643 9.402 1.00 80.06 74 ALA A C 1
ATOM 581 O O . ALA A 1 74 ? -13.234 -0.176 9.241 1.00 80.06 74 ALA A O 1
ATOM 582 N N . VAL A 1 75 ? -11.295 0.775 8.566 1.00 77.38 75 VAL A N 1
ATOM 583 C CA . VAL A 1 75 ? -11.101 -0.066 7.380 1.00 77.38 75 VAL A CA 1
ATOM 584 C C . VAL A 1 75 ? -10.936 -1.514 7.820 1.00 77.38 75 VAL A C 1
ATOM 586 O O . VAL A 1 75 ? -10.060 -1.830 8.639 1.00 77.38 75 VAL A O 1
ATOM 589 N N . GLN A 1 76 ? -11.763 -2.393 7.263 1.00 78.00 76 GLN A N 1
ATOM 590 C CA . GLN A 1 76 ? -11.704 -3.808 7.600 1.00 78.00 76 GLN A CA 1
ATOM 591 C C . GLN A 1 76 ? -10.455 -4.455 6.986 1.00 78.00 76 GLN A C 1
ATOM 593 O O . GLN A 1 76 ? -9.953 -4.001 5.957 1.00 78.00 76 GLN A O 1
ATOM 598 N N . PRO A 1 77 ? -9.914 -5.535 7.581 1.00 80.19 77 PRO A N 1
ATOM 599 C CA . PRO A 1 77 ? -8.738 -6.213 7.036 1.00 80.19 77 PRO A CA 1
ATOM 600 C C . PRO A 1 77 ? -8.902 -6.696 5.589 1.00 80.19 77 PRO A C 1
ATOM 602 O O . PRO A 1 77 ? -7.911 -6.799 4.878 1.00 80.19 77 PRO A O 1
ATOM 605 N N . GLU A 1 78 ? -10.132 -6.993 5.175 1.00 79.62 78 GLU A N 1
ATOM 606 C CA . GLU A 1 78 ? -10.490 -7.463 3.831 1.00 79.62 78 GLU A CA 1
ATOM 607 C C . GLU A 1 78 ? -10.423 -6.346 2.779 1.00 79.62 78 GLU A C 1
ATOM 609 O O . GLU A 1 78 ? -10.129 -6.602 1.614 1.00 79.62 78 GLU A O 1
ATOM 614 N N . GLU A 1 79 ? -10.659 -5.102 3.197 1.00 75.44 79 GLU A N 1
ATOM 615 C CA . GLU A 1 79 ? -10.680 -3.916 2.335 1.00 75.44 79 GLU A CA 1
ATOM 616 C C . GLU A 1 79 ? -9.274 -3.326 2.121 1.00 75.44 79 GLU A C 1
ATOM 618 O O . GLU A 1 79 ? -9.054 -2.556 1.183 1.00 75.44 79 GLU A O 1
ATOM 623 N N . ASP A 1 80 ? -8.304 -3.705 2.963 1.00 79.75 80 ASP A N 1
ATOM 624 C CA . ASP A 1 80 ? -6.899 -3.293 2.863 1.00 79.75 80 ASP A CA 1
ATOM 625 C C . ASP A 1 80 ? -6.163 -4.084 1.774 1.00 79.75 80 ASP A C 1
ATOM 627 O O . ASP A 1 80 ? -5.368 -4.994 2.024 1.00 79.75 80 ASP A O 1
ATOM 631 N N . THR A 1 81 ? -6.496 -3.755 0.532 1.00 80.19 81 THR A N 1
ATOM 632 C CA . THR A 1 81 ? -5.953 -4.389 -0.668 1.00 80.19 81 THR A CA 1
ATOM 633 C C . THR A 1 81 ? -4.718 -3.652 -1.190 1.00 80.19 81 THR A C 1
ATOM 635 O O . THR A 1 81 ? -4.595 -2.431 -1.090 1.00 80.19 81 THR A O 1
ATOM 638 N N . HIS A 1 82 ? -3.794 -4.391 -1.812 1.00 83.88 82 HIS A N 1
ATOM 639 C CA . HIS A 1 82 ? -2.555 -3.853 -2.392 1.00 83.88 82 HIS A CA 1
ATOM 640 C C . HIS A 1 82 ? -2.786 -3.185 -3.756 1.00 83.88 82 HIS A C 1
ATOM 642 O O . HIS A 1 82 ? -2.127 -3.505 -4.744 1.00 83.88 82 HIS A O 1
ATOM 648 N N . TYR A 1 83 ? -3.722 -2.243 -3.818 1.00 80.06 83 TYR A N 1
ATOM 649 C CA . TYR A 1 83 ? -4.176 -1.618 -5.060 1.00 80.06 83 TYR A CA 1
ATOM 650 C C . TYR A 1 83 ? -3.073 -0.845 -5.818 1.00 80.06 83 TYR A C 1
ATOM 652 O O . TYR A 1 83 ? -3.203 -0.604 -7.013 1.00 80.06 83 TYR A O 1
ATOM 660 N N . LEU A 1 84 ? -1.981 -0.444 -5.146 1.00 79.31 84 LEU A N 1
ATOM 661 C CA . LEU A 1 84 ? -0.911 0.383 -5.728 1.00 79.31 84 LEU A CA 1
ATOM 662 C C . LEU A 1 84 ? 0.287 -0.441 -6.223 1.00 79.31 84 LEU A C 1
ATOM 664 O O . LEU A 1 84 ? 1.001 -0.012 -7.125 1.00 79.31 84 LEU A O 1
ATOM 668 N N . ILE A 1 85 ? 0.501 -1.628 -5.646 1.00 85.12 85 ILE A N 1
ATOM 669 C CA . ILE A 1 85 ? 1.614 -2.516 -6.003 1.00 85.12 85 ILE A CA 1
ATOM 670 C C . ILE A 1 85 ? 1.676 -2.847 -7.504 1.00 85.12 85 ILE A C 1
ATOM 672 O O . ILE A 1 85 ? 2.784 -2.766 -8.035 1.00 85.12 85 ILE A O 1
ATOM 676 N N . PRO A 1 86 ? 0.578 -3.174 -8.222 1.00 85.38 86 PRO A N 1
ATOM 677 C CA . PRO A 1 86 ? 0.686 -3.521 -9.642 1.00 85.38 86 PRO A CA 1
ATOM 678 C C . PRO A 1 86 ? 1.269 -2.377 -10.483 1.00 85.38 86 PRO A C 1
ATOM 680 O O . PRO A 1 86 ? 2.170 -2.610 -11.282 1.00 85.38 86 PRO A O 1
ATOM 683 N N . TYR A 1 87 ? 0.838 -1.139 -10.228 1.00 77.31 87 TYR A N 1
ATOM 684 C CA . TYR A 1 87 ? 1.335 0.045 -10.934 1.00 77.31 87 TYR A CA 1
ATOM 685 C C . TYR A 1 87 ? 2.799 0.365 -10.596 1.00 77.31 87 TYR A C 1
ATOM 687 O O . TYR A 1 87 ? 3.557 0.810 -11.454 1.00 77.31 87 TYR A O 1
ATOM 695 N N . LEU A 1 88 ? 3.221 0.130 -9.348 1.00 80.88 88 LEU A N 1
ATOM 696 C CA . LEU A 1 88 ? 4.617 0.323 -8.941 1.00 80.88 88 LEU A CA 1
ATOM 697 C C . LEU A 1 88 ? 5.551 -0.701 -9.590 1.00 80.88 88 LEU A C 1
ATOM 699 O O . LEU A 1 88 ? 6.647 -0.338 -10.002 1.00 80.88 88 LEU A O 1
ATOM 703 N N . LEU A 1 89 ? 5.125 -1.962 -9.689 1.00 82.69 89 LEU A N 1
ATOM 704 C CA . LEU A 1 89 ? 5.902 -3.014 -10.348 1.00 82.69 89 LEU A CA 1
ATOM 705 C C . LEU A 1 89 ? 6.064 -2.749 -11.845 1.00 82.69 89 LEU A C 1
ATOM 707 O O . LEU A 1 89 ? 7.140 -2.978 -12.390 1.00 82.69 89 LEU A O 1
ATOM 711 N N . GLU A 1 90 ? 5.015 -2.251 -12.498 1.00 75.81 90 GLU A N 1
ATOM 712 C CA . GLU A 1 90 ? 5.069 -1.834 -13.900 1.00 75.81 90 GLU A CA 1
ATOM 713 C C . GLU A 1 90 ? 6.071 -0.689 -14.098 1.00 75.81 90 GLU A C 1
ATOM 715 O O . GLU A 1 90 ? 7.007 -0.828 -14.882 1.00 75.81 90 GLU A O 1
ATOM 720 N N . ALA A 1 91 ? 5.968 0.378 -13.299 1.00 73.12 91 ALA A N 1
ATOM 721 C CA . ALA A 1 91 ? 6.896 1.507 -13.363 1.00 73.12 91 ALA A CA 1
ATOM 722 C C . ALA A 1 91 ? 8.353 1.112 -13.046 1.00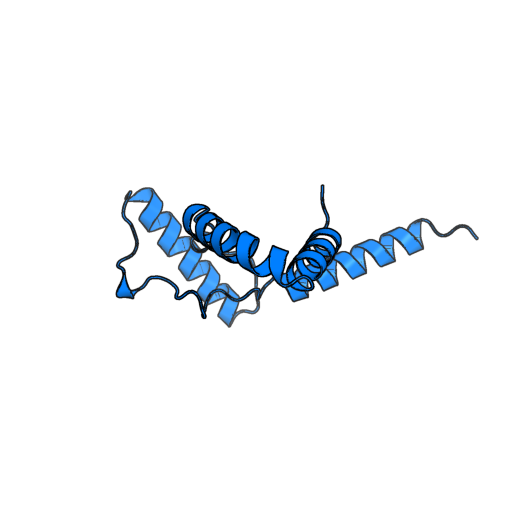 73.12 91 ALA A C 1
ATOM 724 O O . ALA A 1 91 ? 9.288 1.616 -13.669 1.00 73.12 91 ALA A O 1
ATOM 725 N N . GLU A 1 92 ? 8.574 0.205 -12.086 1.00 81.19 92 GLU A N 1
ATOM 726 C CA . GLU A 1 92 ? 9.913 -0.326 -11.801 1.00 81.19 92 GLU A CA 1
ATOM 727 C C . GLU A 1 92 ? 10.464 -1.143 -12.966 1.00 81.19 92 GLU A C 1
ATOM 729 O O . GLU A 1 92 ? 11.649 -1.024 -13.281 1.00 81.19 92 GLU A O 1
ATOM 734 N N . LYS A 1 93 ? 9.623 -1.958 -13.610 1.00 79.81 93 LYS A N 1
ATOM 735 C CA . LYS A 1 93 ? 10.017 -2.756 -14.769 1.00 79.81 93 LYS A CA 1
ATOM 736 C C . LYS A 1 93 ? 10.424 -1.861 -15.937 1.00 79.81 93 LYS A C 1
ATOM 738 O O . LYS A 1 93 ? 11.485 -2.088 -16.507 1.00 79.81 93 LYS A O 1
ATOM 743 N N . GLU A 1 94 ? 9.638 -0.829 -16.238 1.00 73.88 94 GLU A N 1
ATOM 744 C CA . GLU A 1 94 ? 9.968 0.162 -17.271 1.00 73.88 94 GLU A CA 1
ATOM 745 C C . GLU A 1 94 ? 11.281 0.897 -16.959 1.00 73.88 94 GLU A C 1
ATOM 747 O O . GLU A 1 94 ? 12.139 1.061 -17.828 1.00 73.88 94 GLU A O 1
ATOM 752 N N . ALA A 1 95 ? 11.474 1.319 -15.704 1.00 75.88 95 ALA A N 1
ATOM 753 C CA . ALA A 1 95 ? 12.698 1.995 -15.278 1.00 75.88 95 ALA A CA 1
ATOM 754 C C . ALA A 1 95 ? 13.932 1.083 -15.374 1.00 75.88 95 ALA A C 1
ATOM 756 O O . ALA A 1 95 ? 15.017 1.548 -15.733 1.00 75.88 95 ALA A O 1
ATOM 757 N N . PHE A 1 96 ? 13.769 -0.202 -15.056 1.00 79.56 96 PHE A N 1
ATOM 758 C CA . PHE A 1 96 ? 14.830 -1.198 -15.142 1.00 79.56 96 PHE A CA 1
ATOM 759 C C . PHE A 1 96 ? 15.185 -1.522 -16.596 1.00 79.56 96 PHE A C 1
ATOM 761 O O . PHE A 1 96 ?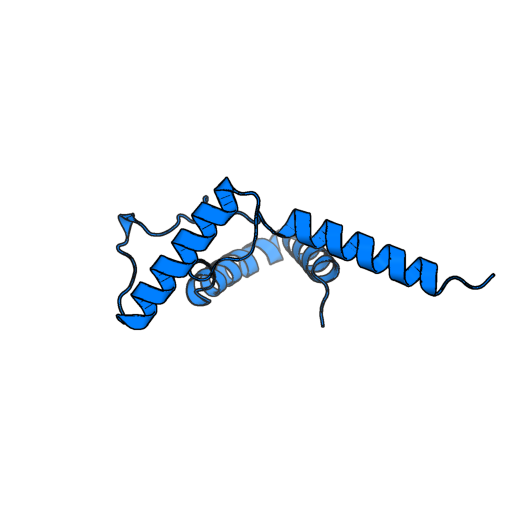 16.358 -1.454 -16.947 1.00 79.56 96 PHE A O 1
ATOM 768 N N . GLU A 1 97 ? 14.187 -1.771 -17.448 1.00 78.56 97 GLU A N 1
ATOM 769 C CA . GLU A 1 97 ? 14.377 -1.997 -18.887 1.00 78.56 97 GLU A CA 1
ATOM 770 C C . GLU A 1 97 ? 15.114 -0.822 -19.533 1.00 78.56 97 GLU A C 1
ATOM 772 O O . GL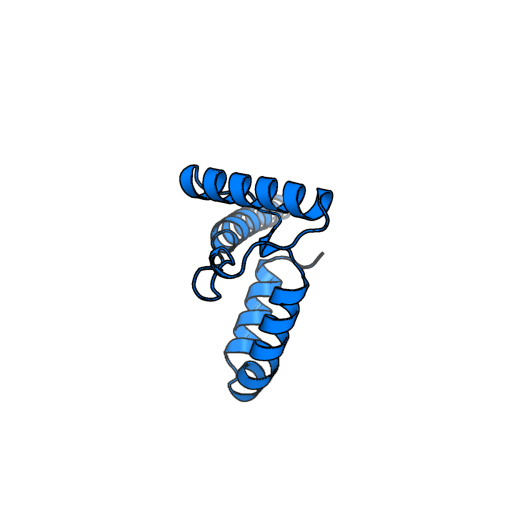U A 1 97 ? 16.110 -1.013 -20.228 1.00 78.56 97 GLU A O 1
ATOM 777 N N . LYS A 1 98 ? 14.699 0.413 -19.229 1.00 77.81 98 LYS A N 1
ATOM 778 C CA . LYS A 1 98 ? 15.397 1.610 -19.703 1.00 77.81 98 LYS A CA 1
ATOM 779 C C . LYS A 1 98 ? 16.865 1.633 -19.264 1.00 77.81 98 LYS A C 1
ATOM 781 O O . LYS A 1 98 ? 17.741 1.902 -20.079 1.00 77.81 98 LYS A O 1
ATOM 786 N N . ALA A 1 99 ? 17.140 1.347 -17.992 1.00 84.50 99 ALA A N 1
ATOM 787 C CA . ALA A 1 99 ? 18.503 1.348 -17.466 1.00 84.50 99 ALA A CA 1
ATOM 788 C C . ALA A 1 99 ? 19.387 0.252 -18.089 1.00 84.50 99 ALA A C 1
ATOM 790 O O . ALA A 1 99 ? 20.584 0.478 -18.271 1.00 84.50 99 ALA A O 1
ATOM 791 N N . GLU A 1 100 ? 18.820 -0.914 -18.413 1.00 85.12 100 GLU A N 1
ATOM 792 C CA . GLU A 1 100 ? 19.525 -1.986 -19.125 1.00 85.12 100 GLU A CA 1
ATOM 793 C C . GLU A 1 100 ? 19.852 -1.583 -20.565 1.00 85.12 100 GLU A C 1
ATOM 795 O O . GLU A 1 100 ? 20.989 -1.764 -21.006 1.00 85.12 100 GLU A O 1
ATOM 800 N N . LEU A 1 101 ? 18.891 -0.982 -21.273 1.00 84.88 101 LEU A N 1
ATOM 801 C CA . LEU A 1 101 ? 19.088 -0.482 -22.635 1.00 84.88 101 LEU A CA 1
ATOM 802 C C . LEU A 1 101 ? 20.160 0.616 -22.688 1.00 84.88 101 LEU A C 1
ATOM 804 O O . LEU A 1 101 ? 21.017 0.587 -23.570 1.00 84.88 101 LEU A O 1
ATOM 808 N N . ASP A 1 102 ? 20.174 1.527 -21.711 1.00 84.00 102 ASP A N 1
ATOM 809 C CA . ASP A 1 102 ? 21.176 2.597 -21.603 1.00 84.00 102 ASP A CA 1
ATOM 810 C C . ASP A 1 102 ? 22.604 2.059 -21.335 1.00 84.00 102 ASP A C 1
ATOM 812 O O . ASP A 1 102 ? 23.592 2.735 -21.630 1.00 84.00 102 ASP A O 1
ATOM 816 N N . GLN A 1 103 ? 22.738 0.848 -20.778 1.00 86.62 103 GLN A N 1
ATOM 817 C CA . GLN A 1 103 ? 24.024 0.210 -20.440 1.00 86.62 103 GLN A CA 1
ATOM 818 C C . GLN A 1 103 ? 24.484 -0.837 -21.461 1.00 86.62 103 GLN A C 1
ATOM 820 O O . GLN A 1 103 ? 25.567 -1.419 -21.311 1.00 86.62 103 GLN A O 1
ATOM 825 N N . MET A 1 104 ? 23.683 -1.095 -22.492 1.00 80.50 104 MET A N 1
ATOM 826 C CA . MET A 1 104 ? 23.960 -2.127 -23.476 1.00 80.50 104 MET A CA 1
ATOM 827 C C . MET A 1 104 ? 25.167 -1.716 -24.333 1.00 80.50 104 MET A C 1
ATOM 829 O O . MET A 1 104 ? 25.135 -0.725 -25.062 1.00 80.50 104 MET A O 1
ATOM 833 N N . LYS A 1 105 ? 26.274 -2.459 -24.217 1.00 67.69 105 LYS A N 1
ATOM 834 C CA . LYS A 1 105 ? 27.448 -2.262 -25.078 1.00 67.69 105 LYS A CA 1
ATOM 835 C C . LYS A 1 105 ? 27.186 -2.899 -26.439 1.00 67.69 105 LYS A C 1
ATOM 837 O O . LYS A 1 105 ? 26.744 -4.046 -26.489 1.00 67.69 105 LYS A O 1
ATOM 842 N N . VAL A 1 106 ? 27.472 -2.146 -27.499 1.00 65.38 106 VAL A N 1
ATOM 843 C CA . VAL A 1 106 ? 27.501 -2.632 -28.888 1.00 65.38 106 VAL A CA 1
ATOM 844 C C . VAL A 1 106 ? 28.681 -3.576 -29.089 1.00 65.38 106 VAL A C 1
ATOM 846 O O . VAL A 1 106 ? 29.774 -3.254 -28.563 1.00 65.38 106 VAL A O 1
#

Foldseek 3Di:
DDALVNVVVVVVVQCVDPVSCVVVVVVVVVCVVVVCCQQAADDDPPVVRVVRVVSNVVSVVCVVVVHDDDPVPDDDPVNPDPRCSVVSVVVVVVVVVVVCVVPDDD

InterPro domains:
  IPR003197 Cytochrome b-c1 complex subunit 7 [PF02271] (43-99)
  IPR003197 Cytochrome b-c1 complex subunit 7 [PIRSF000022] (3-106)
  IPR003197 Cytochrome b-c1 complex subunit 7 [PTHR12022] (43-104)
  IPR036544 Cytochrome b-c1 complex subunit 7 superfamily [G3DSA:1.10.1090.10] (1-43)
  IPR036544 Cytochrome b-c1 complex subunit 7 superfamily [G3DSA:1.10.1090.10] (44-106)
  IPR036544 Cytochrome b-c1 complex subunit 7 superfamily [SSF81524] (4-104)

Secondary structure (DSSP, 8-state):
---HHHHHHHHHHHHT-HHHHHHHHHHHHHHHHHS-GGGT----SHHHHHHHHHHHHHHHHHHHHT-PPPGGGSPPTTT---TTHHHHHHHHHHHHHHHHHHH---

pLDDT: mean 77.22, std 11.66, range [39.62, 92.06]

Sequence (106 aa):
MASITSIVKASDWILSRPTLSKVIIPVAKTFCAYAGYREMGLKLPEDQLYARNFRTLTAHQLSLSHQLLPPNKAVQPEEDTHYLIPYLLEAEKEAFEKAELDQMKV

Radius of gyration: 17.88 Å; chains: 1; bounding box: 45×40×48 Å